Protein AF-A0A420NFZ3-F1 (afdb_monomer_lite)

InterPro domains:
  IPR021139 NYN domain [PF01936] (9-108)

Organism: Fusarium oxysporum (NCBI:txid5507)

Foldseek 3Di:
DDDPPPFAEEEEEAALVADDLVVVVVVQVVVVVVGDHPAAEYFDAPVDPSNPNCPVSCVVVVHHYDHDDPPDPPDCRSVVVSVVVVVVVVVVVPHPYYHYHGPDPVVD

pLDDT: mean 81.18, std 13.83, range [39.44, 94.5]

Sequence (108 aa):
MATVAQSIKLAVLIDADNTSPNIVCFILAEIAKFGTASVKRAYGDWTSPGLNRWKTPLLENSIQPMQQFIYTTGKNLTDSAMIIDAMDLLYSKNFNGFYIISSDSDFT

Structure (mmCIF, N/CA/C/O backbone):
data_AF-A0A420NFZ3-F1
#
_entry.id   AF-A0A420NFZ3-F1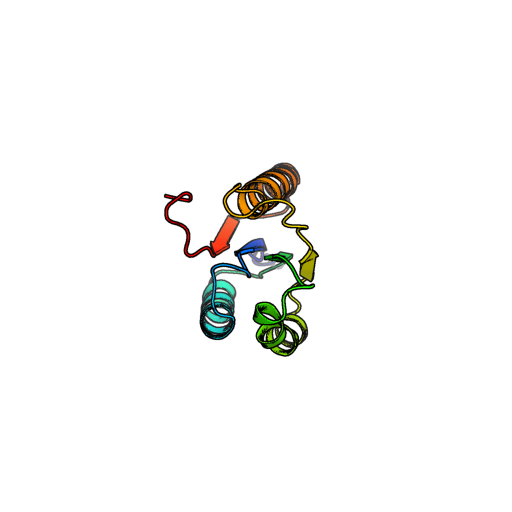
#
loop_
_atom_site.group_PDB
_atom_site.id
_atom_site.type_symbol
_atom_site.label_atom_id
_atom_site.label_alt_id
_atom_site.label_comp_id
_atom_site.label_asym_id
_atom_site.label_entity_id
_atom_site.label_seq_id
_atom_site.pdbx_PDB_ins_code
_atom_site.Cartn_x
_atom_site.Cartn_y
_atom_site.Cartn_z
_atom_site.occupancy
_atom_site.B_iso_or_equiv
_atom_site.auth_seq_id
_atom_site.auth_comp_id
_atom_site.auth_asym_id
_atom_site.auth_atom_id
_atom_site.pdbx_PDB_model_num
ATOM 1 N N . MET A 1 1 ? -19.794 -7.835 31.103 1.00 39.44 1 MET A N 1
ATOM 2 C CA . MET A 1 1 ? -19.602 -7.667 29.647 1.00 39.44 1 MET A CA 1
ATOM 3 C C . MET A 1 1 ? -18.137 -7.344 29.433 1.00 39.44 1 MET A C 1
ATOM 5 O O . MET A 1 1 ? -17.677 -6.372 30.015 1.00 39.44 1 MET A O 1
ATOM 9 N N . ALA A 1 2 ? -17.386 -8.194 28.731 1.00 41.16 2 ALA A N 1
ATOM 10 C CA . ALA A 1 2 ? -15.983 -7.913 28.443 1.00 41.16 2 ALA A CA 1
ATOM 11 C C . ALA A 1 2 ? -15.920 -6.752 27.447 1.00 41.16 2 ALA A C 1
ATOM 13 O O . ALA A 1 2 ? -16.467 -6.849 26.349 1.00 41.16 2 ALA A O 1
ATOM 14 N N . THR A 1 3 ? -15.302 -5.644 27.845 1.00 42.56 3 THR A N 1
ATOM 15 C CA . THR A 1 3 ? -14.975 -4.547 26.940 1.00 42.56 3 THR A CA 1
ATOM 16 C C . THR A 1 3 ? -13.974 -5.101 25.935 1.00 42.56 3 THR A C 1
ATOM 18 O O . THR A 1 3 ? -12.813 -5.321 26.272 1.00 42.56 3 THR A O 1
ATOM 21 N N . VAL A 1 4 ? -14.423 -5.411 24.719 1.00 56.25 4 VAL A N 1
ATOM 22 C CA . VAL A 1 4 ? -13.503 -5.697 23.618 1.00 56.25 4 VAL A CA 1
ATOM 23 C C . VAL A 1 4 ? -12.720 -4.406 23.424 1.00 56.25 4 VAL A C 1
ATOM 25 O O . VAL A 1 4 ? -13.305 -3.399 23.028 1.00 56.25 4 VAL A O 1
ATOM 28 N N . ALA A 1 5 ? -11.436 -4.397 23.788 1.00 56.09 5 ALA A N 1
ATOM 29 C CA . ALA A 1 5 ? -10.554 -3.285 23.469 1.00 56.09 5 ALA A CA 1
ATOM 30 C C . ALA A 1 5 ? -10.691 -3.044 21.965 1.00 56.09 5 ALA A C 1
ATOM 32 O O . ALA A 1 5 ? -10.416 -3.942 21.167 1.00 56.09 5 ALA A O 1
ATOM 33 N N . GLN A 1 6 ? -11.239 -1.892 21.585 1.00 57.75 6 GLN A N 1
ATOM 34 C CA . GLN A 1 6 ? -11.541 -1.607 20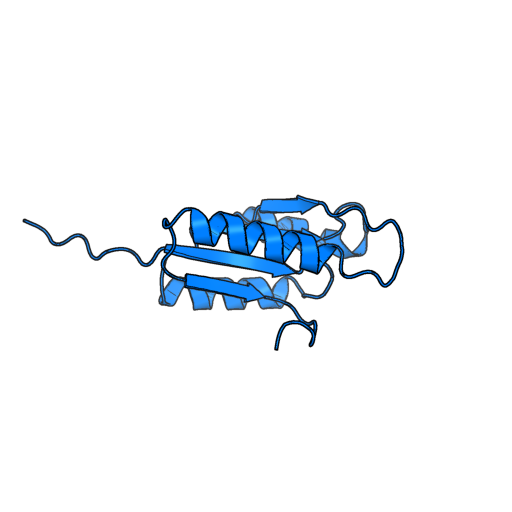.194 1.00 57.75 6 GLN A CA 1
ATOM 35 C C . GLN A 1 6 ? -10.211 -1.565 19.446 1.00 57.75 6 GLN A C 1
ATOM 37 O O . GLN A 1 6 ? -9.426 -0.637 19.630 1.00 57.75 6 GLN A O 1
ATOM 42 N N . SER A 1 7 ? -9.914 -2.620 18.680 1.00 73.56 7 SER A N 1
ATOM 43 C CA . SER A 1 7 ? -8.649 -2.719 17.960 1.00 73.56 7 SER A CA 1
ATOM 44 C C . SER A 1 7 ? -8.595 -1.561 16.974 1.00 73.56 7 SER A C 1
ATOM 46 O O . SER A 1 7 ? -9.434 -1.493 16.072 1.00 73.56 7 SER A O 1
ATOM 48 N N . ILE A 1 8 ? -7.643 -0.649 17.158 1.00 88.12 8 ILE A N 1
ATOM 49 C CA . ILE A 1 8 ? -7.442 0.490 16.266 1.00 88.12 8 ILE A CA 1
ATOM 50 C C . ILE A 1 8 ? -7.175 -0.076 14.869 1.00 88.12 8 ILE A C 1
ATOM 52 O O . ILE A 1 8 ? -6.174 -0.761 14.652 1.00 88.12 8 ILE A O 1
ATOM 56 N N . LYS A 1 9 ? -8.100 0.152 13.934 1.00 90.62 9 LYS A N 1
ATOM 57 C CA . LYS A 1 9 ? -7.976 -0.307 12.550 1.00 90.62 9 LYS A CA 1
ATOM 58 C C . LYS A 1 9 ? -7.247 0.749 11.748 1.00 90.62 9 LYS A C 1
ATOM 60 O O . LYS A 1 9 ? -7.723 1.874 11.618 1.00 90.62 9 LYS A O 1
ATOM 65 N N . LEU A 1 10 ? -6.106 0.370 11.200 1.00 92.19 10 LEU A N 1
ATOM 66 C CA . LEU A 1 10 ? -5.234 1.264 10.453 1.00 92.19 10 LEU A CA 1
ATOM 67 C C . LEU A 1 10 ? -5.224 0.846 8.985 1.00 92.19 10 LEU A C 1
ATOM 69 O O . LEU A 1 10 ? -5.194 -0.350 8.675 1.00 92.19 10 LEU A O 1
ATOM 73 N N . ALA A 1 11 ? -5.261 1.827 8.093 1.00 92.38 11 ALA A N 1
ATOM 74 C CA . ALA A 1 11 ? -5.014 1.631 6.672 1.00 92.38 11 ALA A CA 1
ATOM 75 C C . ALA A 1 11 ? -3.600 2.116 6.335 1.00 92.38 11 ALA A C 1
ATOM 77 O O . ALA A 1 11 ? -3.184 3.185 6.778 1.00 92.38 11 ALA A O 1
ATOM 78 N N . VAL A 1 12 ? -2.859 1.318 5.573 1.00 93.19 12 VAL A N 1
ATOM 79 C CA . VAL A 1 12 ? -1.480 1.602 5.178 1.00 93.19 12 VAL A CA 1
ATOM 80 C C . VAL A 1 12 ? -1.403 1.637 3.659 1.00 93.19 12 VAL A C 1
ATOM 82 O O . VAL A 1 12 ? -1.714 0.648 2.990 1.00 93.19 12 VAL A O 1
ATOM 85 N N . LEU A 1 13 ? -0.989 2.782 3.131 1.00 93.12 13 LEU A N 1
ATOM 86 C CA . LEU A 1 13 ? -0.820 3.047 1.709 1.00 93.12 13 LEU A CA 1
ATOM 87 C C . LEU A 1 13 ? 0.660 3.323 1.460 1.00 93.12 13 LEU A C 1
ATOM 89 O O . LEU A 1 13 ? 1.255 4.176 2.115 1.00 93.12 13 LEU A O 1
ATOM 93 N N . ILE A 1 14 ? 1.261 2.561 0.558 1.00 91.81 14 ILE A N 1
ATOM 94 C CA . ILE A 1 14 ? 2.701 2.550 0.314 1.00 91.81 14 ILE A CA 1
ATOM 95 C C . ILE A 1 14 ? 2.954 2.926 -1.137 1.00 91.81 14 ILE A C 1
ATOM 97 O O . ILE A 1 14 ? 2.408 2.293 -2.033 1.00 91.81 14 ILE A O 1
ATOM 101 N N . ASP A 1 15 ? 3.837 3.880 -1.366 1.00 89.44 15 ASP A N 1
ATOM 102 C CA . ASP A 1 15 ? 4.405 4.160 -2.676 1.00 89.44 15 ASP A CA 1
ATOM 103 C C . ASP A 1 15 ? 5.595 3.217 -2.919 1.00 89.44 15 ASP A C 1
ATOM 105 O O . ASP A 1 15 ? 6.668 3.367 -2.326 1.00 89.44 15 ASP A O 1
ATOM 109 N N . ALA A 1 16 ? 5.386 2.182 -3.732 1.00 88.12 16 ALA A N 1
ATOM 110 C CA . ALA A 1 16 ? 6.384 1.150 -3.996 1.00 88.12 16 ALA A CA 1
ATOM 111 C C . ALA A 1 16 ? 7.467 1.598 -4.983 1.00 88.12 16 ALA A C 1
ATOM 113 O O . ALA A 1 16 ? 8.584 1.069 -4.922 1.00 88.12 16 ALA A O 1
ATOM 114 N N . ASP A 1 17 ? 7.145 2.548 -5.865 1.00 82.25 17 ASP A N 1
ATOM 115 C CA . ASP A 1 17 ? 8.076 3.085 -6.857 1.00 82.25 17 ASP A CA 1
ATOM 116 C C . ASP A 1 17 ? 9.133 3.963 -6.181 1.00 82.25 17 ASP A C 1
ATOM 118 O O . ASP A 1 17 ? 10.322 3.851 -6.493 1.00 82.25 17 ASP A O 1
ATOM 122 N N . ASN A 1 18 ? 8.726 4.751 -5.181 1.00 80.88 18 ASN A N 1
ATOM 123 C CA . ASN A 1 18 ? 9.620 5.672 -4.479 1.00 80.88 18 ASN A CA 1
ATOM 124 C C . ASN A 1 18 ? 10.176 5.130 -3.151 1.00 80.88 18 ASN A C 1
ATOM 126 O O . ASN A 1 18 ? 11.101 5.716 -2.588 1.00 80.88 18 ASN A O 1
ATOM 130 N N . THR A 1 19 ? 9.678 3.996 -2.644 1.00 84.81 19 THR A N 1
ATOM 131 C CA . THR A 1 19 ? 10.122 3.437 -1.352 1.00 84.81 19 THR A CA 1
ATOM 132 C C . THR A 1 19 ? 10.902 2.126 -1.510 1.00 84.81 19 THR A C 1
ATOM 134 O O . THR A 1 19 ? 10.706 1.325 -2.425 1.00 84.81 19 THR A O 1
ATOM 137 N N . SER A 1 20 ? 11.825 1.867 -0.581 1.00 86.12 20 SER A N 1
ATOM 138 C CA . SER A 1 20 ? 12.504 0.572 -0.472 1.00 86.12 20 SER A CA 1
ATOM 139 C C . SER A 1 20 ? 11.686 -0.417 0.371 1.00 86.12 20 SER A C 1
ATOM 141 O O . SER A 1 20 ? 11.283 -0.064 1.485 1.00 86.12 20 SER A O 1
ATOM 143 N N . PRO A 1 21 ? 11.515 -1.680 -0.067 1.00 85.94 21 PRO A N 1
ATOM 144 C CA . PRO A 1 21 ? 10.768 -2.683 0.695 1.00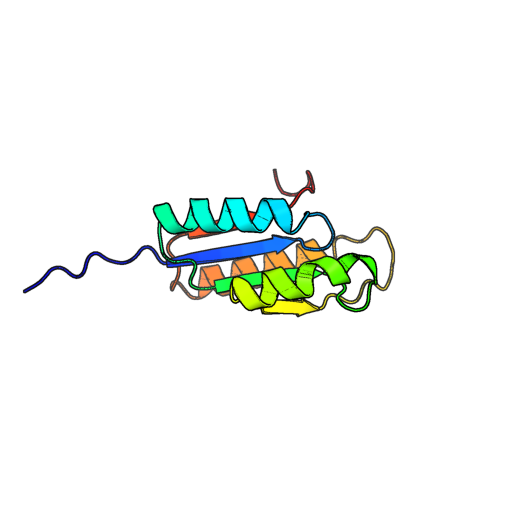 85.94 21 PRO A CA 1
ATOM 145 C C . PRO A 1 21 ? 11.361 -2.951 2.083 1.00 85.94 21 PRO A C 1
ATOM 147 O O . PRO A 1 21 ? 10.619 -3.224 3.023 1.00 85.94 21 PRO A O 1
ATOM 150 N N . ASN A 1 22 ? 12.686 -2.833 2.233 1.00 85.69 22 ASN A N 1
ATOM 151 C CA . ASN A 1 22 ? 13.361 -3.069 3.511 1.00 85.69 22 ASN A CA 1
ATOM 152 C C . ASN A 1 22 ? 12.845 -2.122 4.598 1.00 85.69 22 ASN A C 1
ATOM 154 O O . ASN A 1 22 ? 12.626 -2.547 5.726 1.00 85.69 22 ASN A O 1
ATOM 158 N N . ILE A 1 23 ? 12.628 -0.850 4.252 1.00 86.25 23 ILE A N 1
ATOM 159 C CA . ILE A 1 23 ? 12.147 0.173 5.187 1.00 86.25 23 ILE A CA 1
ATOM 160 C C . ILE A 1 23 ? 10.682 -0.093 5.545 1.00 86.25 23 ILE A C 1
ATOM 162 O O . ILE A 1 23 ? 10.303 0.000 6.711 1.00 86.25 23 ILE A O 1
ATOM 166 N N . VAL A 1 24 ? 9.869 -0.493 4.566 1.00 87.75 24 VAL A N 1
ATOM 167 C CA . VAL A 1 24 ? 8.439 -0.760 4.773 1.00 87.75 24 VAL A CA 1
ATOM 168 C C . VAL A 1 24 ? 8.198 -1.896 5.757 1.00 87.75 24 VAL A C 1
ATOM 170 O O . VAL A 1 24 ? 7.309 -1.771 6.595 1.00 87.75 24 VAL A O 1
ATOM 173 N N . CYS A 1 25 ? 9.010 -2.954 5.738 1.00 86.62 25 CYS A N 1
ATOM 174 C CA . CYS A 1 25 ? 8.912 -4.022 6.737 1.00 86.62 25 CYS A CA 1
ATOM 175 C C . CYS A 1 25 ? 9.081 -3.491 8.173 1.00 86.62 25 CYS A C 1
ATOM 177 O O . CYS A 1 25 ? 8.299 -3.845 9.056 1.00 86.62 25 CYS A O 1
ATOM 179 N N . PHE A 1 26 ? 10.052 -2.600 8.407 1.00 88.94 26 PHE A N 1
ATOM 180 C CA . PHE A 1 26 ? 10.243 -1.981 9.724 1.00 88.94 26 PHE A CA 1
ATOM 181 C C . PHE A 1 26 ? 9.080 -1.063 10.102 1.00 88.94 26 PHE A C 1
ATOM 183 O O . PHE A 1 26 ? 8.607 -1.115 11.237 1.00 88.94 26 PHE A O 1
ATOM 190 N N . ILE A 1 27 ? 8.579 -0.265 9.154 1.00 89.25 27 ILE A N 1
ATOM 191 C CA . ILE A 1 27 ? 7.441 0.628 9.403 1.00 89.25 27 ILE A CA 1
ATOM 192 C C . ILE A 1 27 ? 6.183 -0.180 9.741 1.00 89.25 27 ILE A C 1
ATOM 194 O O . ILE A 1 27 ? 5.479 0.158 10.685 1.00 89.25 27 ILE A O 1
ATOM 198 N N . LEU A 1 28 ? 5.905 -1.274 9.030 1.00 89.25 28 LEU A N 1
ATOM 199 C CA . LEU A 1 28 ? 4.750 -2.129 9.318 1.00 89.25 28 LEU A CA 1
ATOM 200 C C . LEU A 1 28 ? 4.834 -2.768 10.708 1.00 89.25 28 LEU A C 1
ATOM 202 O O . LEU A 1 28 ? 3.821 -2.837 11.405 1.00 89.25 28 LEU A O 1
ATOM 206 N N . ALA A 1 29 ? 6.030 -3.187 11.129 1.00 89.06 29 ALA A N 1
ATOM 207 C CA . ALA A 1 29 ? 6.259 -3.686 12.483 1.00 89.06 29 ALA A CA 1
ATOM 208 C C . ALA A 1 29 ? 6.027 -2.600 13.549 1.00 89.06 29 ALA A C 1
ATOM 210 O O . ALA A 1 29 ? 5.517 -2.896 14.628 1.00 89.06 29 ALA A O 1
ATOM 211 N N . GLU A 1 30 ? 6.358 -1.345 13.243 1.00 89.69 30 GLU A N 1
ATOM 212 C CA . GLU A 1 30 ? 6.097 -0.206 14.125 1.00 89.69 30 GLU A CA 1
ATOM 213 C C . GLU A 1 30 ? 4.599 0.121 14.199 1.00 89.69 30 GLU A C 1
ATOM 215 O O . GLU A 1 30 ? 4.044 0.220 15.290 1.00 89.69 30 GLU A O 1
ATOM 220 N N . ILE A 1 31 ? 3.908 0.181 13.055 1.00 88.38 31 ILE A N 1
ATOM 221 C CA . ILE A 1 31 ? 2.454 0.403 12.963 1.00 88.38 31 ILE A CA 1
ATOM 222 C C . ILE A 1 31 ? 1.683 -0.658 13.760 1.00 88.38 31 ILE A C 1
ATOM 224 O O . ILE A 1 31 ? 0.706 -0.335 14.438 1.00 88.38 31 ILE A O 1
ATOM 228 N N . ALA A 1 32 ? 2.145 -1.913 13.733 1.00 87.62 32 ALA A N 1
ATOM 229 C CA . ALA A 1 32 ? 1.531 -3.018 14.465 1.00 87.62 32 ALA A CA 1
ATOM 230 C C . ALA A 1 32 ? 1.505 -2.817 15.995 1.00 87.62 32 ALA A C 1
ATOM 232 O O . ALA A 1 32 ? 0.688 -3.436 16.676 1.00 87.62 32 ALA A O 1
ATOM 233 N N . LYS A 1 33 ? 2.359 -1.941 16.548 1.00 87.94 33 LYS A N 1
ATOM 234 C CA . LYS A 1 33 ? 2.345 -1.582 17.977 1.00 87.94 33 LYS A CA 1
ATOM 235 C C . LYS A 1 33 ? 1.190 -0.649 18.340 1.00 87.94 33 LYS A C 1
ATOM 237 O O . LYS A 1 33 ? 0.741 -0.656 19.482 1.00 87.94 33 LYS A O 1
ATOM 242 N N . PHE A 1 34 ? 0.716 0.149 17.383 1.00 86.06 34 PHE A N 1
ATOM 243 C CA . PHE A 1 34 ? -0.343 1.143 17.586 1.00 86.06 34 PHE A CA 1
ATOM 244 C C . PHE A 1 34 ? -1.731 0.613 17.220 1.00 86.06 34 PHE A C 1
ATOM 246 O O . PHE A 1 34 ? -2.737 1.126 17.704 1.00 86.06 34 PHE A O 1
ATOM 253 N N . GLY A 1 35 ? -1.808 -0.414 16.375 1.00 87.19 35 GLY A N 1
ATOM 254 C CA . GLY A 1 35 ? -3.073 -1.003 15.964 1.00 87.19 35 GLY A CA 1
ATOM 255 C C . GLY A 1 35 ? -2.908 -2.113 14.936 1.00 87.19 35 GLY A C 1
ATOM 256 O O . GLY A 1 35 ? -1.810 -2.562 14.622 1.00 87.19 35 GLY A O 1
ATOM 257 N N . THR A 1 36 ? -4.026 -2.566 14.382 1.00 89.50 36 THR A N 1
ATOM 258 C CA . THR A 1 36 ? -4.046 -3.596 13.345 1.00 89.50 36 THR A CA 1
ATOM 259 C C . THR A 1 36 ? -4.111 -2.944 11.970 1.00 89.50 36 THR A C 1
ATOM 261 O O . THR A 1 36 ? -5.133 -2.354 11.604 1.00 89.50 36 THR A O 1
ATOM 264 N N . ALA A 1 37 ? -3.040 -3.101 11.186 1.00 90.75 37 ALA A N 1
ATOM 265 C CA . ALA A 1 37 ? -2.996 -2.734 9.770 1.00 90.75 37 ALA A CA 1
ATOM 266 C C . ALA A 1 37 ? -3.962 -3.624 8.964 1.00 90.75 37 ALA A C 1
ATOM 268 O O . ALA A 1 37 ? -3.600 -4.696 8.476 1.00 90.75 37 ALA A O 1
ATOM 269 N N . SER A 1 38 ? -5.218 -3.185 8.891 1.00 88.94 38 SER A N 1
ATOM 270 C CA . SER A 1 38 ? -6.347 -3.931 8.328 1.00 88.94 38 SER A CA 1
ATOM 271 C C . SER A 1 38 ? -6.358 -3.879 6.802 1.00 88.94 38 SER A C 1
ATOM 273 O O . SER A 1 38 ? -6.805 -4.822 6.157 1.00 88.94 38 SER A O 1
ATOM 275 N N . VAL A 1 39 ? -5.836 -2.796 6.225 1.00 91.81 39 VAL A N 1
ATOM 276 C CA . VAL A 1 39 ? -5.587 -2.663 4.787 1.00 91.81 39 VAL A CA 1
ATOM 277 C C . VAL A 1 39 ? -4.135 -2.262 4.603 1.00 91.81 39 VAL A C 1
ATOM 279 O O . VAL A 1 39 ? -3.658 -1.347 5.268 1.00 91.81 39 VAL A O 1
ATOM 282 N N . LYS A 1 40 ? -3.437 -2.964 3.713 1.00 94.06 40 LYS A N 1
ATOM 283 C CA . LYS A 1 40 ? -2.059 -2.679 3.315 1.00 94.06 40 LYS A CA 1
ATOM 284 C C . LYS A 1 40 ? -2.005 -2.736 1.799 1.00 94.06 40 LYS A C 1
ATOM 286 O O . LYS A 1 40 ? -2.224 -3.805 1.232 1.00 94.06 40 LYS A O 1
ATOM 291 N N . ARG A 1 41 ? -1.754 -1.604 1.151 1.00 94.50 41 ARG A N 1
ATOM 292 C CA . ARG A 1 41 ? -1.697 -1.496 -0.310 1.00 94.50 41 ARG A CA 1
ATOM 293 C C . ARG A 1 41 ? -0.393 -0.845 -0.723 1.00 94.50 41 ARG A C 1
ATOM 295 O O . ARG A 1 41 ? 0.009 0.143 -0.119 1.00 94.50 41 ARG A O 1
ATOM 302 N N . ALA A 1 42 ? 0.246 -1.409 -1.736 1.00 92.75 42 ALA A N 1
ATOM 303 C CA . ALA A 1 42 ? 1.457 -0.869 -2.332 1.00 92.75 42 ALA A CA 1
ATOM 304 C C . ALA A 1 42 ? 1.172 -0.462 -3.774 1.00 92.75 42 ALA A C 1
ATOM 306 O O . ALA A 1 42 ? 0.634 -1.260 -4.532 1.00 92.75 42 ALA A O 1
ATOM 307 N N . TYR A 1 43 ? 1.519 0.761 -4.142 1.00 91.00 43 TYR A N 1
ATOM 308 C CA . TYR A 1 43 ? 1.218 1.375 -5.426 1.00 91.00 43 TYR A CA 1
ATOM 309 C C . TYR A 1 43 ? 2.487 1.488 -6.243 1.00 91.00 43 TYR A C 1
ATOM 311 O O . TYR A 1 43 ? 3.476 2.031 -5.766 1.00 91.00 43 TYR A O 1
ATOM 319 N N . GLY A 1 44 ? 2.451 0.974 -7.464 1.00 88.94 44 GLY A N 1
ATOM 320 C CA . GLY A 1 44 ? 3.536 1.183 -8.406 1.00 88.94 44 GLY A CA 1
ATOM 321 C C . GLY A 1 44 ? 3.366 0.391 -9.688 1.00 88.94 44 GLY A C 1
ATOM 322 O O . GLY A 1 44 ? 2.369 -0.321 -9.877 1.00 88.94 44 GLY A O 1
ATOM 323 N N . ASP A 1 45 ? 4.345 0.511 -10.575 1.00 87.88 45 ASP A N 1
ATOM 324 C CA . ASP A 1 45 ? 4.367 -0.249 -11.818 1.00 87.88 45 ASP A CA 1
ATOM 325 C C . ASP A 1 45 ? 4.993 -1.638 -11.614 1.00 87.88 45 ASP A C 1
ATOM 327 O O . ASP A 1 45 ? 6.200 -1.835 -11.768 1.00 87.88 45 ASP A O 1
ATOM 331 N N . TRP A 1 46 ? 4.173 -2.650 -11.310 1.00 88.38 46 TRP A N 1
ATOM 332 C CA . TRP A 1 46 ? 4.633 -4.034 -11.102 1.00 88.38 46 TRP A CA 1
ATOM 333 C C . TRP A 1 46 ? 5.132 -4.723 -12.375 1.00 88.38 46 TRP A C 1
ATOM 335 O O . TRP A 1 46 ? 5.644 -5.843 -12.296 1.00 88.38 46 TRP A O 1
ATOM 345 N N . THR A 1 47 ? 5.026 -4.073 -13.538 1.00 84.94 47 THR A N 1
ATOM 346 C CA . THR A 1 47 ? 5.704 -4.518 -14.763 1.00 84.94 47 THR A CA 1
ATOM 347 C C . THR A 1 47 ? 7.173 -4.082 -14.795 1.00 84.94 47 THR A C 1
ATOM 349 O O . THR A 1 47 ? 7.983 -4.698 -15.492 1.00 84.94 47 THR A O 1
ATOM 352 N N . SER A 1 48 ? 7.549 -3.085 -13.984 1.00 83.38 48 SER A N 1
ATOM 353 C CA . SER A 1 48 ? 8.918 -2.592 -13.867 1.00 83.38 48 SER A CA 1
ATOM 354 C C . SER A 1 48 ? 9.837 -3.617 -13.190 1.00 83.38 48 SER A C 1
ATOM 356 O O . SER A 1 48 ? 9.549 -4.092 -12.083 1.00 83.38 48 SER A O 1
ATOM 358 N N . PRO A 1 49 ? 11.019 -3.914 -13.769 1.00 82.94 49 PRO A N 1
ATOM 359 C CA . PRO A 1 49 ? 12.007 -4.789 -13.142 1.00 82.94 49 PRO A CA 1
ATOM 360 C C . PRO A 1 49 ? 12.455 -4.316 -11.751 1.00 82.94 49 PRO A C 1
ATOM 362 O O . PRO A 1 49 ? 12.854 -5.145 -10.928 1.00 82.94 49 PRO A O 1
ATOM 365 N N . GLY A 1 50 ? 12.374 -3.007 -11.479 1.00 82.06 50 GLY A N 1
ATOM 366 C CA . GLY A 1 50 ? 12.758 -2.401 -10.203 1.00 82.06 50 GLY A CA 1
ATOM 367 C C . GLY A 1 50 ? 11.907 -2.864 -9.019 1.00 82.06 50 GLY A C 1
ATOM 368 O O . GLY A 1 50 ? 12.417 -2.948 -7.900 1.00 82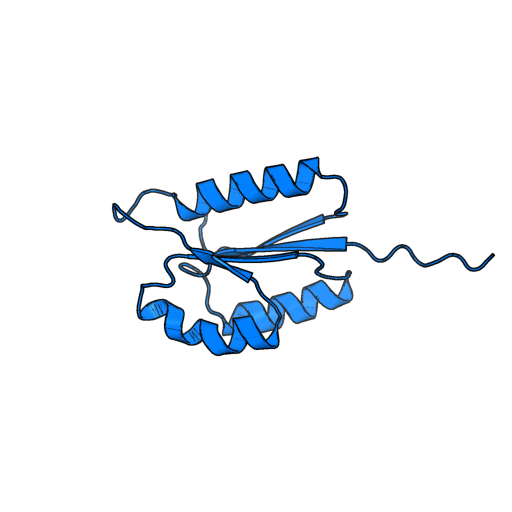.06 50 GLY A O 1
ATOM 369 N N . LEU A 1 51 ? 10.649 -3.258 -9.256 1.00 85.19 51 LEU A N 1
ATOM 370 C CA . LEU A 1 51 ? 9.752 -3.738 -8.205 1.00 85.19 51 LEU A CA 1
ATOM 371 C C . LEU A 1 51 ? 9.868 -5.242 -7.926 1.00 85.19 51 LEU A C 1
ATOM 373 O O . LEU A 1 51 ? 9.244 -5.742 -6.995 1.00 85.19 51 LEU A O 1
ATOM 377 N N . ASN A 1 52 ? 10.720 -5.989 -8.635 1.00 86.94 52 ASN A N 1
ATOM 378 C CA . ASN A 1 52 ? 10.896 -7.426 -8.373 1.00 86.94 52 ASN A CA 1
ATOM 379 C C . ASN A 1 52 ? 11.305 -7.736 -6.922 1.00 86.94 52 ASN A C 1
ATOM 381 O O . ASN A 1 52 ? 10.896 -8.760 -6.374 1.00 86.94 52 ASN A O 1
ATOM 385 N N . ARG A 1 53 ? 12.059 -6.831 -6.284 1.00 88.88 53 ARG A N 1
ATOM 386 C CA . ARG A 1 53 ? 12.473 -6.924 -4.873 1.00 88.88 53 ARG A CA 1
ATOM 387 C C . ARG A 1 53 ? 11.312 -6.907 -3.871 1.00 88.88 53 ARG A C 1
ATOM 389 O O . ARG A 1 53 ? 11.494 -7.310 -2.730 1.00 88.88 53 ARG A O 1
ATOM 396 N N . TRP A 1 54 ? 10.130 -6.454 -4.282 1.00 90.44 54 TRP A N 1
ATOM 397 C CA . TRP A 1 54 ? 8.946 -6.375 -3.428 1.00 90.44 54 TRP A CA 1
ATOM 398 C C . TRP A 1 54 ? 8.152 -7.680 -3.357 1.00 90.44 54 TRP A C 1
ATOM 400 O O . TRP A 1 54 ? 7.356 -7.835 -2.439 1.00 90.44 54 TRP A O 1
ATOM 410 N N . LYS A 1 55 ? 8.370 -8.641 -4.266 1.00 88.81 55 LYS A N 1
ATOM 411 C CA . LYS A 1 55 ? 7.571 -9.882 -4.333 1.00 88.81 55 LYS A CA 1
ATOM 412 C C . LYS A 1 55 ? 7.507 -10.629 -2.998 1.00 88.81 55 LYS A C 1
ATOM 414 O O . LYS A 1 55 ? 6.421 -10.988 -2.554 1.00 88.81 55 LYS A O 1
ATOM 419 N N . THR A 1 56 ? 8.657 -10.820 -2.354 1.00 90.12 56 THR A N 1
ATOM 420 C CA . THR A 1 56 ? 8.746 -11.487 -1.048 1.00 90.12 56 THR A CA 1
ATOM 421 C C . THR A 1 56 ? 8.085 -10.653 0.066 1.00 90.12 56 THR A C 1
ATOM 423 O O . THR A 1 56 ? 7.137 -11.154 0.670 1.00 90.12 56 THR A O 1
ATOM 426 N N . PRO A 1 57 ? 8.457 -9.370 0.279 1.00 90.12 57 PRO A N 1
ATOM 427 C CA . PRO A 1 57 ? 7.799 -8.496 1.255 1.00 90.12 57 PRO A CA 1
ATOM 428 C C . PRO A 1 57 ? 6.277 -8.390 1.111 1.00 90.12 57 PRO A C 1
ATOM 430 O O . PRO A 1 57 ? 5.579 -8.360 2.125 1.00 90.12 57 PRO A O 1
ATOM 433 N N . LEU A 1 58 ? 5.757 -8.333 -0.122 1.00 91.50 58 LEU A N 1
ATOM 434 C CA . LEU A 1 58 ? 4.318 -8.263 -0.386 1.00 91.50 58 LEU A CA 1
ATOM 435 C C . LEU A 1 58 ? 3.592 -9.494 0.161 1.00 91.50 58 LEU A C 1
ATOM 437 O O . LEU A 1 58 ? 2.571 -9.359 0.836 1.00 91.50 58 LEU A O 1
ATOM 441 N N . LEU A 1 59 ? 4.135 -10.684 -0.109 1.00 90.12 59 LEU A N 1
ATOM 442 C CA . LEU A 1 59 ? 3.556 -11.948 0.332 1.00 90.12 59 LEU A CA 1
ATOM 443 C C . LEU A 1 59 ? 3.637 -12.091 1.855 1.00 90.12 59 LEU A C 1
ATOM 445 O O . LEU A 1 59 ? 2.623 -12.339 2.505 1.00 90.12 59 LEU A O 1
ATOM 449 N N . GLU A 1 60 ? 4.825 -11.883 2.424 1.00 90.69 60 GLU A N 1
ATOM 450 C CA . GLU A 1 60 ? 5.083 -12.047 3.861 1.00 90.69 60 GLU A CA 1
ATOM 451 C C . GLU A 1 60 ? 4.231 -11.108 4.713 1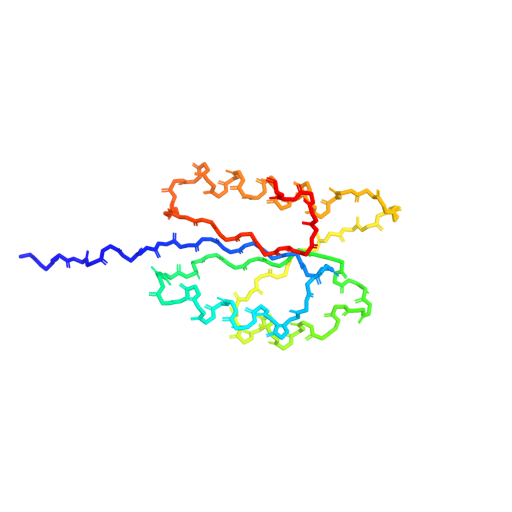.00 90.69 60 GLU A C 1
ATOM 453 O O . GLU A 1 60 ? 3.703 -11.500 5.752 1.00 90.69 60 GLU A O 1
ATOM 458 N N . ASN A 1 61 ? 4.048 -9.870 4.253 1.00 89.88 61 ASN A N 1
ATOM 459 C CA . ASN A 1 61 ? 3.312 -8.858 4.995 1.00 89.88 61 ASN A CA 1
ATOM 460 C C . ASN A 1 61 ? 1.856 -8.731 4.544 1.00 89.88 61 ASN A C 1
ATOM 462 O O . ASN A 1 61 ? 1.176 -7.818 5.011 1.00 89.88 61 ASN A O 1
ATOM 466 N N . SER A 1 62 ? 1.348 -9.614 3.675 1.00 91.25 62 SER A N 1
ATOM 467 C CA . SER A 1 62 ? -0.018 -9.535 3.124 1.00 91.25 62 SER A CA 1
ATOM 468 C C . SER A 1 62 ? -0.356 -8.134 2.592 1.00 91.25 62 SER A C 1
ATOM 470 O O . SER A 1 62 ? -1.389 -7.553 2.936 1.00 91.25 62 SER A O 1
ATOM 472 N N . ILE A 1 63 ? 0.566 -7.555 1.826 1.00 92.81 63 ILE A N 1
ATOM 473 C CA . ILE A 1 63 ? 0.395 -6.253 1.184 1.00 92.81 63 ILE A CA 1
ATOM 474 C C . ILE A 1 63 ? -0.175 -6.504 -0.207 1.00 92.81 63 ILE A C 1
ATOM 476 O O . ILE A 1 63 ? 0.378 -7.276 -0.990 1.00 92.81 63 ILE A O 1
ATOM 480 N N . GLN A 1 64 ? -1.279 -5.840 -0.521 1.00 93.94 64 GLN A N 1
ATOM 481 C CA . GLN A 1 64 ? -1.906 -5.936 -1.827 1.00 93.94 64 GLN A CA 1
ATOM 482 C C . GLN A 1 64 ? -1.153 -5.052 -2.839 1.00 93.94 64 GLN A C 1
ATOM 484 O O . GLN A 1 64 ? -1.076 -3.838 -2.628 1.00 93.94 64 GLN A O 1
ATOM 489 N N . PRO A 1 65 ? -0.613 -5.613 -3.936 1.00 92.12 65 PRO A N 1
ATOM 490 C CA . PRO A 1 65 ? -0.040 -4.814 -5.010 1.00 92.12 65 PRO A CA 1
ATOM 491 C C . PRO A 1 65 ? -1.150 -4.132 -5.824 1.00 92.12 65 PRO A C 1
ATOM 493 O O . PRO A 1 65 ? -2.084 -4.781 -6.294 1.00 92.12 65 PRO A O 1
ATOM 496 N N . MET A 1 66 ? -1.029 -2.821 -6.005 1.00 91.31 66 MET A N 1
ATOM 497 C CA . MET A 1 66 ? -1.901 -1.964 -6.803 1.00 91.31 66 MET A CA 1
ATOM 498 C C . MET A 1 66 ? -1.118 -1.502 -8.032 1.00 91.31 66 MET A C 1
ATOM 500 O O . MET A 1 66 ? -0.190 -0.703 -7.915 1.00 91.31 66 MET A O 1
ATOM 504 N N . GLN A 1 67 ? -1.449 -2.052 -9.202 1.00 88.00 67 GLN A N 1
ATOM 505 C CA . GLN A 1 67 ? -0.777 -1.723 -10.461 1.00 88.00 67 GLN A CA 1
ATOM 506 C C . GLN A 1 67 ? -1.132 -0.316 -10.922 1.00 88.00 67 GLN A C 1
ATOM 508 O O . GLN A 1 67 ? -2.307 -0.004 -11.101 1.00 88.00 67 GLN A O 1
ATOM 513 N N . GLN A 1 68 ? -0.104 0.481 -11.197 1.00 83.88 68 GLN A N 1
ATOM 514 C CA . GLN A 1 68 ? -0.221 1.779 -11.848 1.00 83.88 68 GLN A CA 1
ATOM 515 C C . GLN A 1 68 ? 0.525 1.730 -13.181 1.00 83.88 68 GLN A C 1
ATOM 517 O O . GLN A 1 68 ? 1.705 1.400 -13.237 1.00 83.88 68 GLN A O 1
ATOM 522 N N . PHE A 1 69 ? -0.176 1.994 -14.283 1.00 71.00 69 PHE A N 1
ATOM 523 C CA . PHE A 1 69 ? 0.451 2.056 -15.603 1.00 71.00 69 PHE A CA 1
ATOM 524 C C . PHE A 1 69 ? 1.026 3.455 -15.822 1.00 71.00 69 PHE A C 1
ATOM 526 O O . PHE A 1 69 ? 0.282 4.422 -16.012 1.00 71.00 69 PHE A O 1
ATOM 533 N N . ILE A 1 70 ? 2.352 3.565 -15.808 1.00 63.47 70 ILE A N 1
ATOM 534 C CA . ILE A 1 70 ? 3.049 4.829 -16.042 1.00 63.47 70 ILE A CA 1
ATOM 535 C C . ILE A 1 70 ? 3.189 5.024 -17.558 1.00 63.47 70 ILE A C 1
ATOM 537 O O . ILE A 1 70 ? 4.091 4.488 -18.192 1.00 63.47 70 ILE A O 1
ATOM 541 N N . TYR A 1 71 ? 2.280 5.791 -18.164 1.00 55.56 71 TYR A N 1
ATOM 542 C CA . TYR A 1 71 ? 2.323 6.087 -19.607 1.00 55.56 71 TYR A CA 1
ATOM 543 C C . TYR A 1 71 ? 3.264 7.249 -19.968 1.00 55.56 71 TYR A C 1
ATOM 545 O O . TYR A 1 71 ? 3.661 7.391 -21.122 1.00 55.56 71 TYR A O 1
ATOM 553 N N . THR A 1 72 ? 3.630 8.085 -18.992 1.00 51.06 72 THR A N 1
ATOM 554 C CA . THR A 1 72 ? 4.566 9.208 -19.153 1.00 51.06 72 THR A CA 1
ATOM 555 C C . THR A 1 72 ? 5.375 9.390 -17.874 1.00 51.06 72 THR A C 1
ATOM 557 O O . THR A 1 72 ? 4.788 9.556 -16.805 1.00 51.06 72 THR A O 1
ATOM 560 N N . THR A 1 73 ? 6.702 9.402 -17.977 1.00 48.84 73 THR A N 1
ATOM 561 C CA . THR A 1 73 ? 7.611 9.744 -16.876 1.00 48.84 73 THR A CA 1
ATOM 562 C C . THR A 1 73 ? 7.364 11.186 -16.415 1.00 48.84 73 THR A C 1
ATOM 564 O O . THR A 1 73 ? 7.410 12.106 -17.229 1.00 48.84 73 THR A O 1
ATOM 567 N N . GLY A 1 74 ? 7.084 11.385 -15.121 1.00 52.62 74 GLY A N 1
ATOM 568 C CA . GLY A 1 74 ? 6.928 12.715 -14.509 1.00 52.62 74 GLY A CA 1
ATOM 569 C C . GLY A 1 74 ? 5.492 13.223 -14.312 1.00 52.62 74 GLY A C 1
ATOM 570 O O . GLY A 1 74 ? 5.312 14.417 -14.095 1.00 52.62 74 GLY A O 1
ATOM 571 N N . LYS A 1 75 ? 4.464 12.366 -14.397 1.00 57.38 75 LYS A N 1
ATOM 572 C CA . LYS A 1 75 ? 3.113 12.696 -13.905 1.00 57.38 75 LYS A CA 1
ATOM 573 C C . LYS A 1 75 ? 2.823 11.909 -12.626 1.00 57.38 75 LYS A C 1
ATOM 575 O O . LYS A 1 75 ? 2.968 10.690 -12.646 1.00 57.38 75 LYS A O 1
ATOM 580 N N . ASN A 1 76 ? 2.352 12.606 -11.590 1.00 62.88 76 ASN A N 1
ATOM 581 C CA . ASN A 1 76 ? 1.959 12.136 -10.247 1.00 62.88 76 ASN A CA 1
ATOM 582 C C . ASN A 1 76 ? 0.735 11.182 -10.269 1.00 62.88 76 ASN A C 1
ATOM 584 O O . ASN A 1 76 ? -0.298 11.411 -9.632 1.00 62.88 76 ASN A O 1
ATOM 588 N N . LEU A 1 77 ? 0.786 10.140 -11.107 1.00 65.56 77 LEU A N 1
ATOM 589 C CA . LEU A 1 77 ? -0.300 9.177 -11.316 1.00 65.56 77 LEU A CA 1
ATOM 590 C C . LEU A 1 77 ? -0.415 8.212 -10.137 1.00 65.56 77 LEU A C 1
ATOM 592 O O . LEU A 1 77 ? -1.529 7.927 -9.695 1.00 65.56 77 LEU A O 1
ATOM 596 N N . THR A 1 78 ? 0.724 7.756 -9.613 1.00 71.00 78 THR A N 1
ATOM 597 C CA . THR A 1 78 ? 0.790 6.924 -8.407 1.00 71.00 78 THR A CA 1
ATOM 598 C C . THR A 1 78 ? 0.175 7.668 -7.221 1.00 71.00 78 THR A C 1
ATOM 600 O O . THR A 1 78 ? -0.687 7.110 -6.541 1.00 71.00 78 THR A O 1
ATOM 603 N N . ASP A 1 79 ? 0.485 8.957 -7.065 1.00 75.12 79 ASP A N 1
ATOM 604 C CA . ASP A 1 79 ? -0.050 9.795 -5.984 1.00 75.12 79 ASP A CA 1
ATOM 605 C C . ASP A 1 79 ? -1.552 10.020 -6.134 1.00 75.12 79 ASP A C 1
ATOM 607 O O . ASP A 1 79 ? -2.305 9.879 -5.174 1.00 75.12 79 ASP A O 1
ATOM 611 N N . SER A 1 80 ? -2.021 10.292 -7.356 1.00 79.06 80 SER A N 1
ATOM 612 C CA . SER A 1 80 ? -3.452 10.469 -7.628 1.00 79.06 80 SER A CA 1
ATOM 613 C C . SER A 1 80 ? -4.248 9.207 -7.284 1.00 79.06 80 SER A C 1
ATOM 615 O O . SER A 1 80 ? -5.290 9.291 -6.634 1.00 79.06 80 SER A O 1
ATOM 617 N N . ALA A 1 81 ? -3.750 8.028 -7.671 1.00 81.00 81 ALA A N 1
ATOM 618 C CA . ALA A 1 81 ? -4.382 6.754 -7.338 1.00 81.00 81 ALA A CA 1
ATOM 619 C C . ALA A 1 81 ? -4.365 6.479 -5.825 1.00 81.00 81 ALA A C 1
ATOM 621 O O . ALA A 1 81 ? -5.378 6.052 -5.269 1.00 81.00 81 ALA A O 1
ATOM 622 N N . MET A 1 82 ? -3.246 6.767 -5.154 1.00 85.38 82 MET A N 1
ATOM 623 C CA . MET A 1 82 ? -3.121 6.648 -3.699 1.00 85.38 82 MET A CA 1
ATOM 624 C C . MET A 1 82 ? -4.088 7.568 -2.956 1.00 85.38 82 MET A C 1
ATOM 626 O O . MET A 1 82 ? -4.724 7.130 -2.001 1.00 85.38 82 MET A O 1
ATOM 630 N N . ILE A 1 83 ? -4.227 8.822 -3.392 1.00 84.69 83 ILE A N 1
ATOM 631 C CA . ILE A 1 83 ? -5.125 9.807 -2.777 1.00 84.69 83 ILE A CA 1
ATOM 632 C C . ILE A 1 83 ? -6.587 9.393 -2.956 1.00 84.69 83 ILE A C 1
ATOM 634 O O . ILE A 1 83 ? -7.350 9.458 -1.994 1.00 84.69 83 ILE A O 1
ATOM 638 N N . ILE A 1 84 ? -6.984 8.948 -4.152 1.00 85.94 84 ILE A N 1
ATOM 639 C CA . ILE A 1 84 ? -8.354 8.471 -4.401 1.00 85.94 84 ILE A CA 1
ATOM 640 C C . ILE A 1 84 ? -8.674 7.299 -3.472 1.00 85.94 84 ILE A C 1
ATOM 642 O O . ILE A 1 84 ? -9.696 7.316 -2.788 1.00 85.94 84 ILE A O 1
ATOM 646 N N . ASP A 1 85 ? -7.768 6.328 -3.372 1.00 86.44 85 ASP A N 1
ATOM 647 C CA . ASP A 1 85 ? -7.982 5.176 -2.502 1.00 86.44 85 ASP A CA 1
ATOM 648 C C . ASP A 1 85 ? -7.990 5.551 -1.012 1.00 86.44 85 ASP A C 1
ATOM 650 O O . ASP A 1 85 ? -8.804 5.044 -0.239 1.00 86.44 85 ASP A O 1
ATOM 654 N N . ALA A 1 86 ? -7.130 6.485 -0.597 1.00 87.19 86 ALA A N 1
ATOM 655 C CA . ALA A 1 86 ? -7.149 7.033 0.755 1.00 87.19 86 ALA A CA 1
ATOM 656 C C . ALA A 1 86 ? -8.504 7.672 1.080 1.00 87.19 86 ALA A C 1
ATOM 658 O O . ALA A 1 86 ? -9.047 7.444 2.162 1.00 87.19 86 ALA A O 1
ATOM 659 N N . MET A 1 87 ? -9.064 8.437 0.139 1.00 88.06 87 MET A N 1
ATOM 660 C CA . MET A 1 87 ? -10.376 9.061 0.290 1.00 88.06 87 MET A CA 1
ATOM 661 C C . MET A 1 87 ? -11.481 8.009 0.385 1.00 88.06 87 MET A C 1
ATOM 663 O O . MET A 1 87 ? -12.285 8.073 1.313 1.00 88.06 87 MET A O 1
ATOM 667 N N . ASP A 1 88 ? -11.499 7.001 -0.487 1.00 87.94 88 ASP A N 1
ATOM 668 C CA . ASP A 1 88 ? -12.498 5.926 -0.441 1.00 87.94 88 ASP A CA 1
ATOM 669 C C . ASP A 1 88 ? -12.457 5.162 0.892 1.00 87.94 88 ASP A C 1
ATOM 671 O O . ASP A 1 88 ? -13.489 4.906 1.528 1.00 87.94 88 ASP A O 1
ATOM 675 N N . LEU A 1 89 ? -11.253 4.849 1.375 1.00 87.38 89 LEU A N 1
ATOM 676 C CA . LEU A 1 89 ? -11.067 4.207 2.672 1.00 87.38 89 LEU A CA 1
ATOM 677 C C . LEU A 1 89 ? -11.495 5.122 3.828 1.00 87.38 89 LEU A C 1
ATOM 679 O O . LEU A 1 89 ? -12.114 4.638 4.779 1.00 87.38 89 LEU A O 1
ATOM 683 N N . LEU A 1 90 ? -11.229 6.428 3.754 1.00 85.75 90 LEU A N 1
ATOM 684 C CA . LEU A 1 90 ? -11.684 7.408 4.745 1.00 85.75 90 LEU A CA 1
ATOM 685 C C . LEU A 1 90 ? -13.217 7.472 4.794 1.00 85.75 90 LEU A C 1
ATOM 687 O O . LEU A 1 90 ? -13.812 7.384 5.872 1.00 85.75 90 LEU A O 1
ATOM 691 N N . TYR A 1 91 ? -13.869 7.543 3.632 1.00 86.56 91 TYR A N 1
ATOM 692 C CA . TYR A 1 91 ? -15.328 7.578 3.524 1.00 86.56 91 TYR A CA 1
ATOM 693 C C . TYR A 1 91 ? -16.002 6.278 3.967 1.00 86.56 91 TYR A C 1
ATOM 695 O O . TYR A 1 91 ? -17.150 6.315 4.413 1.00 86.56 91 TYR A O 1
ATOM 703 N N . SER A 1 92 ? -15.289 5.147 3.946 1.00 85.50 92 SER A N 1
ATOM 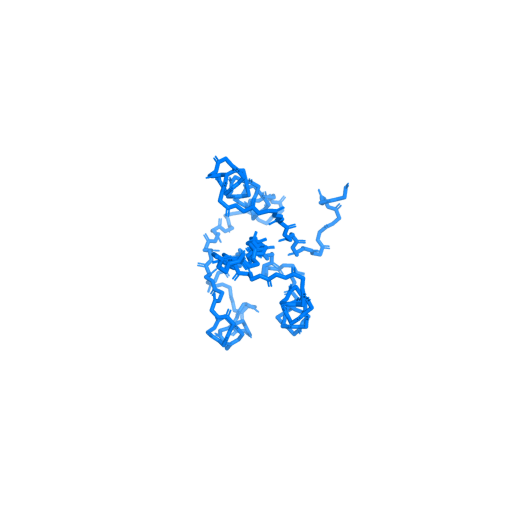704 C CA . SER A 1 92 ? -15.801 3.880 4.479 1.00 85.50 92 SER A CA 1
ATOM 705 C C . SER A 1 92 ? -16.084 3.912 5.991 1.00 85.50 92 SER A C 1
ATOM 707 O O . SER A 1 92 ? -16.799 3.043 6.486 1.00 85.50 92 SER A O 1
ATOM 709 N N . LYS A 1 93 ? -15.526 4.888 6.736 1.00 80.00 93 LYS A N 1
ATOM 710 C CA . LYS A 1 93 ? -15.636 5.040 8.205 1.00 80.00 93 LYS A CA 1
ATOM 711 C C . LYS A 1 93 ? -15.242 3.792 9.014 1.00 80.00 93 LYS A C 1
ATOM 713 O O . LYS A 1 93 ? -15.596 3.671 10.185 1.00 80.00 93 LYS A O 1
ATOM 718 N N . ASN A 1 94 ? -14.482 2.878 8.409 1.00 84.81 94 ASN A N 1
ATOM 719 C CA . ASN A 1 94 ? -14.061 1.616 9.023 1.00 84.81 94 ASN A CA 1
ATOM 720 C C . ASN A 1 94 ? -12.658 1.667 9.644 1.00 84.81 94 ASN A C 1
ATOM 722 O O . ASN A 1 94 ? -12.235 0.688 10.265 1.00 84.81 94 ASN A O 1
ATOM 726 N N . PHE A 1 95 ? -11.943 2.780 9.473 1.00 87.38 95 PHE A N 1
ATOM 727 C CA . PHE A 1 95 ? -10.561 2.956 9.913 1.00 87.38 95 PHE A CA 1
ATOM 728 C C . PHE A 1 95 ? -10.448 4.125 10.885 1.00 87.38 95 PHE A C 1
ATOM 730 O O . PHE A 1 95 ? -11.147 5.129 10.769 1.00 87.38 95 PHE A O 1
ATOM 737 N N . ASN A 1 96 ? -9.551 3.977 11.854 1.00 85.44 96 ASN A N 1
ATOM 738 C CA . ASN A 1 96 ? -9.253 4.975 12.874 1.00 85.44 96 ASN A CA 1
ATOM 739 C C . ASN A 1 96 ? -8.087 5.888 12.477 1.00 85.44 96 ASN A C 1
ATOM 741 O O . ASN A 1 96 ? -7.902 6.932 13.094 1.00 85.44 96 ASN A O 1
ATOM 745 N N . GLY A 1 97 ? -7.299 5.495 11.477 1.00 85.94 97 GLY A N 1
ATOM 746 C CA . GLY A 1 97 ? -6.139 6.250 11.029 1.00 85.94 97 GLY A CA 1
ATOM 747 C C . GLY A 1 97 ? -5.522 5.682 9.758 1.00 85.94 97 GLY A C 1
ATOM 748 O O . GLY A 1 97 ? -5.793 4.541 9.365 1.00 85.94 97 GLY A O 1
ATOM 749 N N . PHE A 1 98 ? -4.681 6.506 9.141 1.00 89.31 98 PHE A N 1
ATOM 750 C CA . PHE A 1 98 ? -4.013 6.233 7.877 1.00 89.31 98 PHE A CA 1
ATOM 751 C C . PHE A 1 98 ? -2.512 6.451 8.030 1.00 89.31 98 PHE A C 1
ATOM 753 O O . PHE A 1 98 ? -2.087 7.429 8.640 1.00 89.31 98 PHE A O 1
ATOM 760 N N . TYR A 1 99 ? -1.727 5.550 7.449 1.00 89.62 99 TYR A N 1
ATOM 761 C CA . TYR A 1 99 ? -0.297 5.725 7.241 1.00 89.62 99 TYR A CA 1
ATOM 762 C C . TYR A 1 99 ? -0.046 5.804 5.742 1.00 89.62 99 TYR A C 1
ATOM 764 O O . TYR A 1 99 ? -0.361 4.862 5.014 1.00 89.62 99 TYR A O 1
ATOM 772 N N . ILE A 1 100 ? 0.520 6.923 5.300 1.00 87.88 100 ILE A N 1
ATOM 773 C CA . ILE A 1 100 ? 1.010 7.104 3.936 1.00 87.88 100 ILE A CA 1
ATOM 774 C C . ILE A 1 100 ? 2.527 6.991 4.008 1.00 87.88 100 ILE A C 1
ATOM 776 O O . ILE A 1 100 ? 3.178 7.728 4.745 1.00 87.88 100 ILE A O 1
ATOM 780 N N . ILE A 1 101 ? 3.077 6.019 3.292 1.00 87.12 101 ILE A N 1
ATOM 781 C CA . ILE A 1 101 ? 4.512 5.768 3.219 1.00 87.12 101 ILE A CA 1
ATOM 782 C C . ILE A 1 101 ? 4.936 6.128 1.803 1.00 87.12 101 ILE A C 1
ATOM 784 O O . ILE A 1 101 ? 4.742 5.337 0.884 1.00 87.12 101 ILE A O 1
ATOM 788 N N . SER A 1 102 ? 5.489 7.323 1.638 1.00 82.38 102 SER A N 1
ATOM 789 C CA . SER A 1 102 ? 6.117 7.766 0.396 1.00 82.38 102 SER A CA 1
ATOM 790 C C . SER A 1 102 ? 7.434 8.472 0.711 1.00 82.38 102 SER A C 1
ATOM 792 O O . SER A 1 102 ? 7.641 8.960 1.824 1.00 82.38 102 SER A O 1
ATOM 794 N N . SER A 1 103 ? 8.342 8.468 -0.262 1.00 69.06 103 SER A N 1
ATOM 795 C CA . SER A 1 103 ? 9.578 9.254 -0.238 1.00 69.06 103 SER A CA 1
ATOM 796 C C . SER A 1 103 ? 9.439 10.569 -1.016 1.00 69.06 103 SER A C 1
ATOM 798 O O . SER A 1 103 ? 10.421 11.309 -1.101 1.00 69.06 103 SER A O 1
ATOM 800 N N . ASP A 1 104 ? 8.269 10.843 -1.600 1.00 63.03 104 ASP A N 1
ATOM 801 C CA . ASP A 1 104 ? 8.007 12.083 -2.320 1.00 63.03 104 ASP A CA 1
ATOM 802 C C . ASP A 1 104 ? 7.696 13.224 -1.338 1.00 63.03 104 ASP A C 1
ATOM 804 O O . ASP A 1 104 ? 6.921 13.073 -0.388 1.00 63.03 104 ASP A O 1
ATOM 808 N N . SER A 1 105 ? 8.330 14.374 -1.560 1.00 56.06 105 SER A N 1
ATOM 809 C CA . SER A 1 105 ? 8.094 15.599 -0.796 1.00 56.06 105 SER A CA 1
ATOM 810 C C . SER A 1 105 ? 6.694 16.178 -1.007 1.00 56.06 105 SER A C 1
ATOM 812 O O . SER A 1 105 ? 6.252 16.964 -0.171 1.00 56.06 105 SER A O 1
ATOM 814 N N . ASP A 1 106 ? 5.988 15.763 -2.064 1.00 57.66 106 ASP A N 1
ATOM 815 C CA . ASP A 1 106 ? 4.645 16.238 -2.422 1.00 57.66 106 ASP A CA 1
ATOM 816 C C . ASP A 1 106 ? 3.542 15.837 -1.408 1.00 57.66 106 ASP A C 1
ATOM 818 O O . ASP A 1 106 ? 2.402 16.291 -1.522 1.00 57.66 106 ASP A O 1
ATOM 822 N N . PHE A 1 107 ? 3.866 15.026 -0.388 1.00 48.00 107 PHE A N 1
ATOM 823 C CA . PHE A 1 107 ? 2.950 14.605 0.688 1.00 48.00 107 PHE A CA 1
ATOM 824 C C . PHE A 1 107 ? 3.081 15.397 2.009 1.00 48.00 107 PHE A C 1
ATOM 826 O O . PHE A 1 107 ? 2.471 14.996 3.006 1.00 48.00 107 PHE A O 1
ATOM 833 N N . THR A 1 108 ? 3.870 16.482 2.043 1.00 44.88 108 THR A N 1
ATOM 834 C CA . THR A 1 108 ? 4.036 17.363 3.227 1.00 44.88 108 THR A CA 1
ATOM 835 C C . THR A 1 108 ? 3.089 18.556 3.176 1.00 44.88 108 THR A C 1
ATOM 837 O O . THR A 1 108 ? 2.465 18.853 4.220 1.00 44.88 108 THR A O 1
#

Radius of gyration: 14.64 Å; chains: 1; bounding box: 33×29×49 Å

Secondary structure (DSSP, 8-state):
--------EEEEEEETTTS-HHHHHHHHHHHHHHSEEEEEEEEE-TTSGGGGGGHHHHHHTTPEEEE---SSTT--HHHHHHHHHHHHHHHTT--SEEEEE---GGG-